Protein AF-A0A5C6ZAQ6-F1 (afdb_monomer)

Foldseek 3Di:
DDPLLVVLVVCVVVLNLVSSCVSLVPPPDPSSVVSPVSSVVSVVD

pLDDT: mean 84.48, std 6.37, range [58.38, 89.81]

Structure (mmCIF, N/CA/C/O backbone):
data_AF-A0A5C6ZAQ6-F1
#
_entry.id   AF-A0A5C6ZAQ6-F1
#
loop_
_atom_site.group_PDB
_atom_site.id
_atom_site.type_symbol
_atom_site.label_atom_id
_atom_site.label_alt_id
_atom_site.label_comp_id
_atom_site.label_asym_id
_atom_site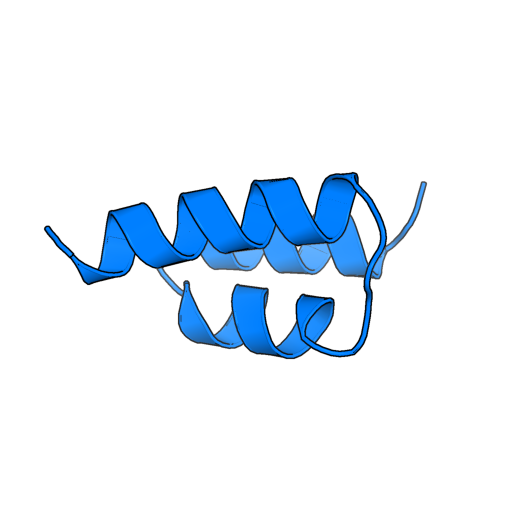.label_entity_id
_atom_site.label_seq_id
_atom_site.pdbx_PDB_ins_code
_atom_site.Cartn_x
_atom_site.Cartn_y
_atom_site.Cartn_z
_atom_site.occupancy
_atom_site.B_iso_or_equiv
_atom_site.auth_seq_id
_atom_site.auth_comp_id
_atom_site.auth_asym_id
_atom_site.auth_atom_id
_atom_site.pdbx_PDB_model_num
ATOM 1 N N . MET A 1 1 ? 6.242 7.376 -18.530 1.00 58.47 1 MET A N 1
ATOM 2 C CA . MET A 1 1 ? 5.501 7.499 -17.256 1.00 58.47 1 MET A CA 1
ATOM 3 C C . MET A 1 1 ? 4.769 6.187 -17.028 1.00 58.47 1 MET A C 1
ATOM 5 O O . MET A 1 1 ? 4.030 5.778 -17.914 1.00 58.47 1 MET A O 1
ATOM 9 N N . ASP A 1 2 ? 5.031 5.492 -15.926 1.00 79.38 2 ASP A N 1
ATOM 10 C CA . ASP A 1 2 ? 4.563 4.117 -15.718 1.00 79.38 2 ASP A CA 1
ATOM 11 C C . ASP A 1 2 ? 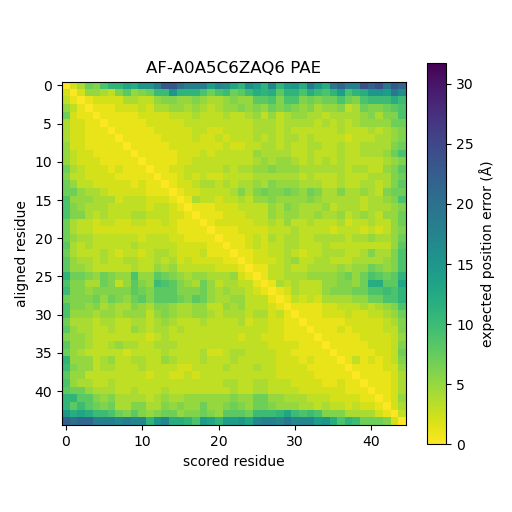3.096 4.105 -15.243 1.00 79.38 2 ASP A C 1
ATOM 13 O O . ASP A 1 2 ? 2.767 4.610 -14.166 1.00 79.38 2 ASP A O 1
ATOM 17 N N . ALA A 1 3 ? 2.188 3.604 -16.084 1.00 81.94 3 ALA A N 1
ATOM 18 C CA . ALA A 1 3 ? 0.741 3.714 -15.875 1.00 81.94 3 ALA A CA 1
ATOM 19 C C . ALA A 1 3 ? 0.262 3.039 -14.575 1.00 81.94 3 ALA A C 1
ATOM 21 O O . ALA A 1 3 ? -0.698 3.503 -13.955 1.00 81.94 3 ALA A O 1
ATOM 22 N N . LEU A 1 4 ? 0.960 1.989 -14.127 1.00 82.00 4 LEU A N 1
ATOM 23 C CA . LEU A 1 4 ? 0.640 1.255 -12.900 1.00 82.00 4 LEU A CA 1
ATOM 24 C C . LEU A 1 4 ? 0.897 2.085 -11.637 1.00 82.00 4 LEU A C 1
ATOM 26 O O . LEU A 1 4 ? 0.091 2.047 -10.709 1.00 82.00 4 LEU A O 1
ATOM 30 N N . ILE A 1 5 ? 1.967 2.885 -11.622 1.00 84.88 5 ILE A N 1
ATOM 31 C CA . ILE A 1 5 ? 2.310 3.765 -10.494 1.00 84.88 5 ILE A CA 1
ATOM 32 C C . ILE A 1 5 ? 1.271 4.876 -10.343 1.00 84.88 5 ILE A C 1
ATOM 34 O O . ILE A 1 5 ? 0.820 5.155 -9.236 1.00 84.88 5 ILE A O 1
ATOM 38 N N . ASN A 1 6 ? 0.823 5.465 -11.455 1.00 88.00 6 ASN A N 1
ATOM 39 C CA . ASN A 1 6 ? -0.214 6.498 -11.420 1.00 88.00 6 ASN A CA 1
ATOM 40 C C . ASN A 1 6 ? -1.572 5.934 -10.956 1.00 88.00 6 ASN A C 1
ATOM 42 O O . ASN A 1 6 ? -2.295 6.575 -10.195 1.00 88.00 6 ASN A O 1
ATOM 46 N N . ALA A 1 7 ? -1.906 4.704 -11.364 1.00 88.38 7 ALA A N 1
ATOM 47 C CA . ALA A 1 7 ? -3.102 4.013 -10.888 1.00 88.38 7 ALA A CA 1
ATOM 48 C C . ALA A 1 7 ? -3.030 3.695 -9.384 1.00 88.38 7 ALA A C 1
ATOM 50 O O . ALA A 1 7 ? -4.010 3.898 -8.670 1.00 88.38 7 ALA A O 1
ATOM 51 N N . ALA A 1 8 ? -1.873 3.248 -8.888 1.00 87.44 8 ALA A N 1
ATOM 52 C CA . ALA A 1 8 ? -1.656 3.003 -7.464 1.00 87.44 8 ALA A CA 1
ATOM 53 C C . ALA A 1 8 ? -1.733 4.298 -6.637 1.00 87.44 8 ALA A C 1
ATOM 55 O O . ALA A 1 8 ? -2.404 4.324 -5.608 1.00 87.44 8 ALA A O 1
ATOM 56 N N . ALA A 1 9 ? -1.133 5.391 -7.119 1.00 87.19 9 ALA A N 1
ATOM 57 C CA . ALA A 1 9 ? -1.213 6.701 -6.474 1.00 87.19 9 ALA A CA 1
ATOM 58 C C . ALA A 1 9 ? -2.658 7.224 -6.392 1.00 87.19 9 ALA A C 1
ATOM 60 O O . ALA A 1 9 ? -3.071 7.737 -5.355 1.00 87.19 9 ALA A O 1
ATOM 61 N N . ARG A 1 10 ? -3.460 7.040 -7.451 1.00 87.81 10 ARG A N 1
ATOM 62 C CA . ARG A 1 10 ? -4.895 7.372 -7.421 1.00 87.81 10 ARG A CA 1
ATOM 63 C C . ARG A 1 10 ? -5.693 6.508 -6.452 1.00 87.81 10 ARG A C 1
ATOM 65 O O . ARG A 1 10 ? -6.566 7.046 -5.784 1.00 87.81 10 ARG A O 1
ATOM 72 N N . CYS A 1 11 ? -5.401 5.210 -6.357 1.00 87.88 11 CYS A N 1
ATOM 73 C CA . CYS A 1 11 ? -6.045 4.348 -5.363 1.00 87.88 11 CYS A CA 1
ATOM 74 C C . CYS A 1 11 ? -5.735 4.821 -3.942 1.00 87.88 11 CYS A C 1
ATOM 76 O O . CYS A 1 11 ? -6.655 4.972 -3.148 1.00 87.88 11 CYS A O 1
ATOM 78 N N . LEU A 1 12 ? -4.476 5.172 -3.658 1.00 85.25 12 LEU A N 1
ATOM 79 C CA . LEU A 1 12 ? -4.097 5.744 -2.364 1.00 85.25 12 LEU A CA 1
ATOM 80 C C . LEU A 1 12 ? -4.830 7.045 -2.047 1.00 85.25 12 LEU A C 1
ATOM 82 O O . LEU A 1 12 ? -5.342 7.194 -0.943 1.00 85.25 12 LEU A O 1
ATOM 86 N N . ALA A 1 13 ? -4.920 7.953 -3.020 1.00 87.00 13 ALA A N 1
ATOM 87 C CA . ALA A 1 13 ? -5.638 9.216 -2.865 1.00 87.00 13 ALA A CA 1
ATOM 88 C C . ALA A 1 13 ? -7.155 9.031 -2.676 1.00 87.00 13 ALA A C 1
ATOM 90 O O . ALA A 1 13 ? -7.810 9.895 -2.102 1.00 87.00 13 ALA A O 1
ATOM 91 N N . ALA A 1 14 ? -7.715 7.915 -3.146 1.00 87.81 14 ALA A N 1
ATOM 92 C CA . ALA A 1 14 ? -9.110 7.542 -2.928 1.00 87.81 14 ALA A CA 1
ATOM 93 C C . ALA A 1 14 ? -9.347 6.805 -1.591 1.00 87.81 14 ALA A C 1
ATOM 95 O O . ALA A 1 14 ? -10.478 6.408 -1.322 1.00 87.81 14 ALA A O 1
ATOM 96 N N . GLY A 1 15 ? -8.305 6.599 -0.773 1.00 86.88 15 GLY A N 1
ATOM 97 C CA . GLY A 1 15 ? -8.366 5.822 0.474 1.00 86.88 15 GLY A CA 1
ATOM 98 C C . GLY A 1 15 ? -8.230 4.307 0.279 1.00 86.88 15 GLY A C 1
ATOM 99 O O . GLY A 1 15 ? -8.241 3.547 1.242 1.00 86.88 15 GLY A O 1
ATOM 100 N N . ASP A 1 16 ? -8.048 3.842 -0.957 1.00 88.00 16 ASP A N 1
ATOM 101 C CA . ASP A 1 16 ? -7.897 2.427 -1.290 1.00 88.00 16 ASP A CA 1
ATOM 102 C C . ASP A 1 16 ? -6.416 2.013 -1.249 1.00 88.00 16 ASP A C 1
ATOM 104 O O . ASP A 1 16 ? -5.755 1.745 -2.260 1.00 88.00 16 ASP A O 1
ATOM 108 N N . ALA A 1 17 ? -5.868 1.986 -0.032 1.00 86.62 17 ALA A N 1
ATOM 109 C CA . ALA A 1 17 ? -4.487 1.579 0.219 1.00 86.62 17 ALA A CA 1
ATOM 110 C C . ALA A 1 17 ? -4.220 0.130 -0.234 1.00 86.62 17 ALA A C 1
ATOM 112 O O . ALA A 1 17 ? -3.156 -0.170 -0.778 1.00 86.62 17 ALA A O 1
ATOM 113 N N . LEU A 1 18 ? -5.206 -0.761 -0.090 1.00 86.06 18 LEU A N 1
ATOM 114 C CA . LEU A 1 18 ? -5.115 -2.169 -0.489 1.00 86.06 18 LEU A CA 1
ATOM 115 C C . LEU A 1 18 ? -4.980 -2.353 -2.008 1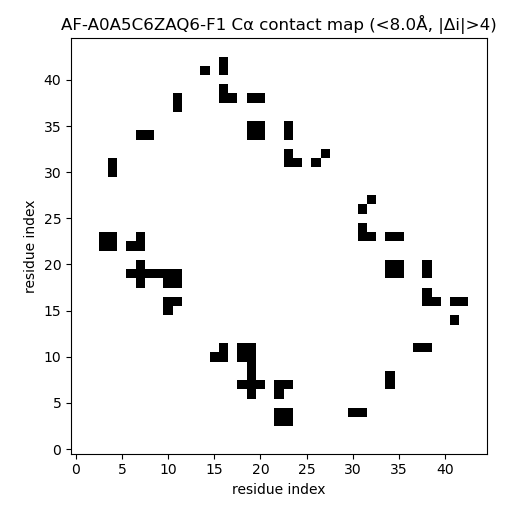.00 86.06 18 LEU A C 1
ATOM 117 O O . LEU A 1 18 ? -4.106 -3.101 -2.452 1.00 86.06 18 LEU A O 1
ATOM 121 N N 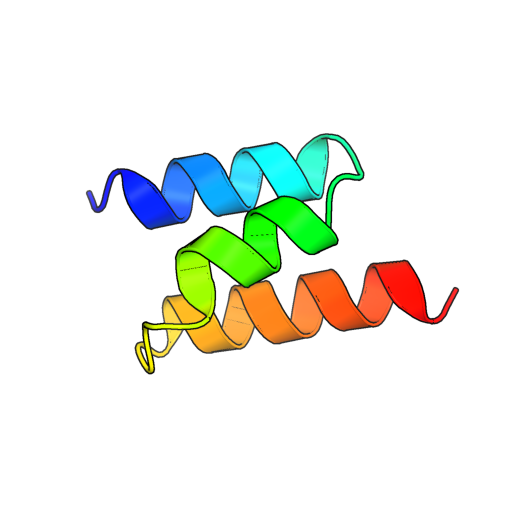. GLY A 1 19 ? -5.773 -1.655 -2.826 1.00 88.31 19 GLY A N 1
ATOM 122 C CA . GLY A 1 19 ? -5.642 -1.748 -4.282 1.00 88.31 19 GLY A CA 1
ATOM 1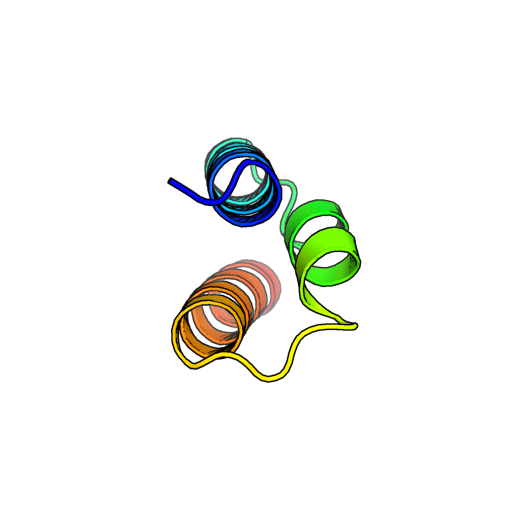23 C C . GLY A 1 19 ? -4.397 -1.042 -4.812 1.00 88.31 19 GLY A C 1
ATOM 124 O O . GLY A 1 19 ? -3.861 -1.439 -5.852 1.00 88.31 19 GLY A O 1
ATOM 125 N N . ALA A 1 20 ? -3.872 -0.032 -4.118 1.00 89.81 20 ALA A N 1
ATOM 126 C CA . ALA A 1 20 ? -2.553 0.504 -4.440 1.00 89.81 20 ALA A CA 1
ATOM 127 C C . ALA A 1 20 ? -1.452 -0.529 -4.173 1.00 89.81 20 ALA A C 1
ATOM 129 O O . ALA A 1 20 ? -0.641 -0.793 -5.062 1.00 89.81 20 ALA A O 1
ATOM 130 N N . LEU A 1 21 ? -1.482 -1.166 -2.996 1.00 85.81 21 LEU A N 1
ATOM 131 C CA . LEU A 1 21 ? -0.562 -2.236 -2.614 1.00 85.81 21 LEU A CA 1
ATOM 132 C C . LEU A 1 21 ? -0.609 -3.399 -3.599 1.00 85.81 21 LEU A C 1
ATOM 134 O O . LEU A 1 21 ? 0.446 -3.840 -4.029 1.00 85.81 21 LEU A O 1
ATOM 138 N N . GLN A 1 22 ? -1.787 -3.851 -4.033 1.00 87.31 22 GLN A N 1
ATOM 139 C CA . GLN A 1 22 ? -1.910 -4.941 -5.006 1.00 87.31 22 GLN A CA 1
ATOM 140 C C . GLN A 1 22 ? -1.201 -4.624 -6.335 1.00 87.31 22 GLN A C 1
ATOM 142 O O . GLN A 1 22 ? -0.545 -5.490 -6.913 1.00 87.31 22 GLN A O 1
ATOM 147 N N . ARG A 1 23 ? -1.293 -3.374 -6.808 1.00 84.19 23 ARG A N 1
ATOM 148 C CA . ARG A 1 23 ? -0.672 -2.938 -8.071 1.00 84.19 23 ARG A CA 1
ATOM 149 C C . ARG A 1 23 ? 0.847 -2.819 -7.987 1.00 84.19 23 ARG A C 1
ATOM 151 O O . ARG A 1 23 ? 1.518 -2.995 -8.999 1.00 84.19 23 ARG A O 1
ATOM 158 N N . VAL A 1 24 ? 1.385 -2.522 -6.804 1.00 86.75 24 VAL A N 1
ATOM 159 C CA . VAL A 1 24 ? 2.833 -2.377 -6.578 1.00 86.75 24 VAL A CA 1
ATOM 160 C C . VAL A 1 24 ? 3.455 -3.579 -5.861 1.00 86.75 24 VAL A C 1
ATOM 162 O O . VAL A 1 24 ? 4.669 -3.639 -5.736 1.00 86.75 24 VAL A O 1
ATOM 165 N N . ALA A 1 25 ? 2.664 -4.564 -5.426 1.00 83.00 25 ALA A N 1
ATOM 166 C CA . ALA A 1 25 ? 3.132 -5.714 -4.648 1.00 83.00 25 ALA A CA 1
ATOM 167 C C . ALA A 1 25 ? 4.128 -6.592 -5.409 1.00 83.00 25 ALA A C 1
ATOM 169 O O . ALA A 1 25 ? 5.014 -7.166 -4.781 1.00 83.00 25 ALA A O 1
ATOM 170 N N . LEU A 1 26 ? 3.976 -6.674 -6.734 1.00 83.06 26 LEU A N 1
ATOM 171 C CA . LEU A 1 26 ? 4.857 -7.416 -7.640 1.00 83.06 26 LEU A CA 1
ATOM 172 C C . LEU A 1 26 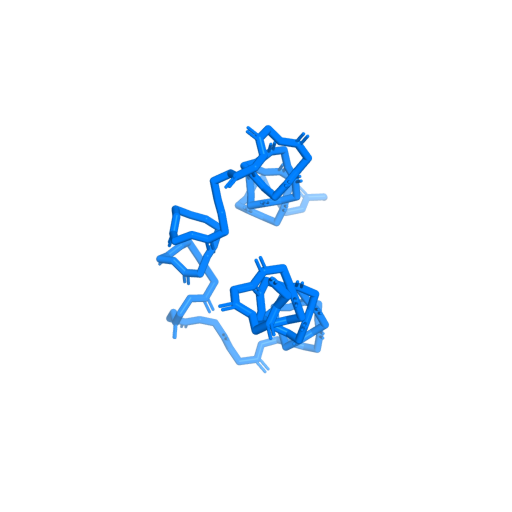? 6.059 -6.587 -8.123 1.00 83.06 26 LEU A C 1
ATOM 174 O O . LEU A 1 26 ? 6.861 -7.093 -8.902 1.00 83.06 26 LEU A O 1
ATOM 178 N N . ARG A 1 27 ? 6.171 -5.313 -7.716 1.00 79.81 27 ARG A N 1
ATOM 179 C CA . ARG A 1 27 ? 7.269 -4.424 -8.109 1.00 79.81 27 ARG A CA 1
ATOM 180 C C . ARG A 1 27 ? 8.125 -4.072 -6.906 1.00 79.81 27 ARG A C 1
ATOM 182 O O . ARG A 1 27 ? 7.631 -3.658 -5.863 1.00 79.81 27 ARG A O 1
ATOM 189 N N . GLU A 1 28 ? 9.426 -4.174 -7.106 1.00 80.19 28 GLU A N 1
ATOM 190 C CA . GLU A 1 28 ? 10.448 -3.846 -6.108 1.00 80.19 28 GLU A CA 1
ATOM 191 C C . GLU A 1 28 ? 11.132 -2.507 -6.431 1.00 80.19 28 GLU A C 1
ATOM 193 O O . GLU A 1 28 ? 12.151 -2.146 -5.850 1.00 80.19 28 GLU A O 1
ATOM 198 N N . ASP A 1 29 ? 10.556 -1.751 -7.371 1.00 86.06 29 ASP A N 1
ATOM 199 C CA . ASP A 1 29 ? 11.039 -0.436 -7.765 1.00 86.06 29 ASP A CA 1
ATOM 200 C C . ASP A 1 29 ? 10.994 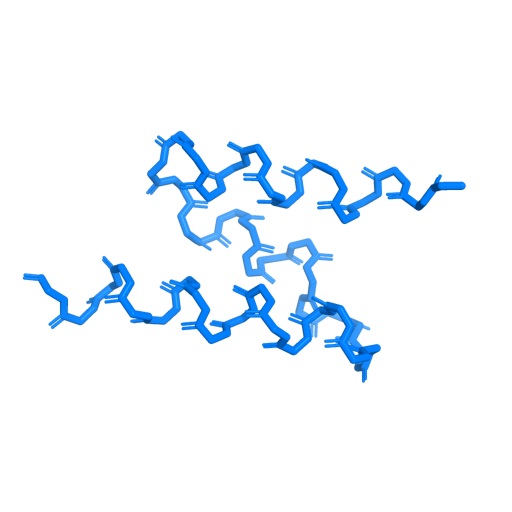0.557 -6.586 1.00 86.06 29 ASP A C 1
ATOM 202 O O . ASP A 1 29 ? 10.053 0.543 -5.783 1.00 86.06 29 ASP A O 1
ATOM 206 N N . PRO A 1 30 ? 11.931 1.517 -6.516 1.00 82.94 30 PRO A N 1
ATOM 207 C CA . PRO A 1 30 ? 11.956 2.522 -5.452 1.00 82.94 30 PRO A CA 1
ATOM 208 C C . PRO A 1 30 ? 10.648 3.331 -5.352 1.00 82.94 30 PRO A C 1
ATOM 210 O O . PRO A 1 30 ? 10.205 3.661 -4.253 1.00 82.94 30 PRO A O 1
ATOM 213 N N . SER A 1 31 ? 9.963 3.593 -6.474 1.00 83.56 31 SER A N 1
ATOM 214 C CA . SER A 1 31 ? 8.639 4.238 -6.466 1.00 83.56 31 SER A CA 1
ATOM 215 C C . SER A 1 31 ? 7.528 3.341 -5.903 1.00 83.56 31 SER A C 1
ATOM 217 O O . SER A 1 31 ? 6.612 3.845 -5.255 1.00 83.56 31 SER A O 1
ATOM 219 N N . ALA A 1 32 ? 7.603 2.025 -6.126 1.00 86.44 32 ALA A N 1
ATOM 220 C CA . ALA A 1 32 ? 6.667 1.054 -5.563 1.00 86.44 32 ALA A CA 1
ATOM 221 C C . ALA A 1 32 ? 6.831 0.959 -4.041 1.00 86.44 32 ALA A C 1
ATOM 223 O O . ALA A 1 32 ? 5.836 0.994 -3.320 1.00 86.44 32 ALA A O 1
ATOM 224 N N . LEU A 1 33 ? 8.076 0.931 -3.553 1.00 88.06 33 LEU A N 1
ATOM 225 C CA . LEU A 1 33 ? 8.397 0.947 -2.122 1.00 88.06 33 LEU A CA 1
ATOM 226 C C . LEU A 1 33 ? 7.892 2.215 -1.421 1.00 88.06 33 LEU A C 1
ATOM 228 O O . LEU A 1 33 ? 7.281 2.114 -0.357 1.00 88.06 33 LEU A O 1
ATOM 232 N N . ALA A 1 34 ? 8.072 3.391 -2.032 1.00 89.69 34 ALA A N 1
ATOM 233 C CA . ALA A 1 34 ? 7.552 4.648 -1.492 1.00 89.69 34 ALA A CA 1
ATOM 234 C C . ALA A 1 34 ? 6.018 4.624 -1.354 1.00 89.69 34 ALA A C 1
ATOM 236 O O . ALA A 1 34 ? 5.485 4.943 -0.292 1.00 89.69 34 ALA A O 1
ATOM 237 N N . LEU A 1 35 ? 5.303 4.174 -2.393 1.00 88.25 35 LEU A N 1
ATOM 238 C CA . LEU A 1 35 ? 3.844 4.014 -2.340 1.00 88.25 35 LEU A CA 1
ATOM 239 C C . LEU A 1 35 ? 3.409 2.967 -1.306 1.00 88.25 35 LEU A C 1
ATOM 241 O O . LEU A 1 35 ? 2.397 3.162 -0.639 1.00 88.25 35 LEU A O 1
ATOM 245 N N . ARG A 1 36 ? 4.180 1.887 -1.130 1.00 87.88 36 ARG A N 1
ATOM 246 C CA . ARG A 1 36 ? 3.931 0.855 -0.112 1.00 87.88 36 ARG A CA 1
ATOM 247 C C . ARG A 1 36 ? 3.975 1.440 1.301 1.00 87.88 36 ARG A C 1
ATOM 249 O O . ARG A 1 36 ? 3.090 1.149 2.098 1.00 87.88 36 ARG A O 1
ATOM 256 N N . GLY A 1 37 ? 4.960 2.295 1.583 1.00 88.75 37 GLY A N 1
ATOM 257 C CA . GLY A 1 37 ? 5.085 2.992 2.865 1.00 88.75 37 GLY A CA 1
ATOM 258 C C . GLY A 1 37 ? 3.925 3.953 3.135 1.00 88.75 37 GLY A C 1
ATOM 259 O O . GLY A 1 37 ? 3.361 3.935 4.225 1.00 88.75 37 GLY A O 1
ATOM 260 N N . ILE A 1 38 ? 3.508 4.726 2.126 1.00 89.31 38 ILE A N 1
ATOM 261 C CA . ILE A 1 38 ? 2.344 5.628 2.228 1.00 89.31 38 ILE A CA 1
ATOM 262 C C . ILE A 1 38 ? 1.060 4.826 2.484 1.00 89.31 38 ILE A C 1
ATOM 264 O O . I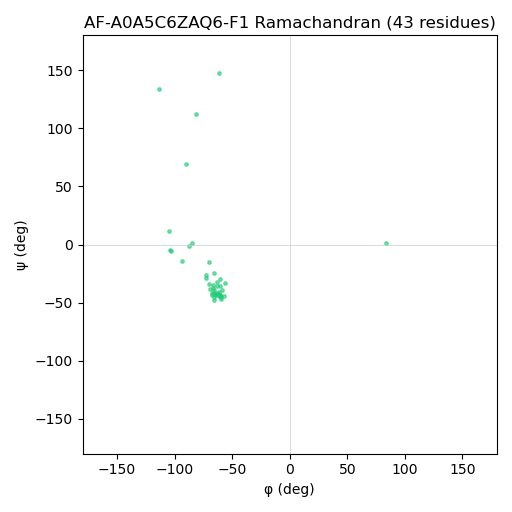LE A 1 38 ? 0.247 5.197 3.325 1.00 89.31 38 ILE A O 1
ATOM 268 N N . ALA A 1 39 ? 0.888 3.700 1.790 1.00 88.31 39 ALA A N 1
ATOM 269 C CA . ALA A 1 39 ? -0.255 2.817 1.983 1.00 88.31 39 ALA A CA 1
ATOM 270 C C . ALA A 1 39 ? -0.307 2.203 3.382 1.00 88.31 39 ALA A C 1
ATOM 272 O O . ALA A 1 39 ? -1.376 2.131 3.974 1.00 88.31 39 ALA A O 1
ATOM 273 N N . MET A 1 40 ? 0.837 1.771 3.912 1.00 86.44 40 MET A N 1
ATOM 274 C CA . MET A 1 40 ? 0.925 1.233 5.269 1.00 86.44 40 MET A CA 1
ATOM 275 C C . MET A 1 40 ? 0.650 2.298 6.334 1.00 86.44 40 MET A C 1
ATOM 277 O O . MET A 1 40 ? 0.020 1.974 7.334 1.00 86.44 40 MET A O 1
ATOM 281 N N . ALA A 1 41 ? 1.061 3.552 6.109 1.00 88.38 41 ALA A N 1
ATOM 282 C CA . ALA A 1 41 ? 0.748 4.659 7.012 1.00 88.38 41 ALA A CA 1
ATOM 283 C C . ALA A 1 41 ? -0.770 4.882 7.136 1.00 88.38 41 ALA A C 1
ATOM 285 O O . ALA A 1 41 ? -1.265 4.956 8.252 1.00 88.38 41 ALA A O 1
ATOM 286 N N . GLN A 1 42 ? -1.510 4.852 6.019 1.00 81.38 42 GLN A N 1
ATOM 287 C CA . GLN A 1 42 ? -2.976 5.001 6.031 1.00 81.38 42 GLN A CA 1
ATOM 288 C C . GLN A 1 42 ? -3.745 3.812 6.635 1.00 81.38 42 GLN A C 1
ATOM 290 O O . GLN A 1 42 ? -4.937 3.930 6.886 1.00 81.38 42 GLN A O 1
ATOM 295 N N . LEU A 1 43 ? -3.114 2.644 6.809 1.00 80.69 43 LEU A N 1
ATOM 296 C CA . LEU A 1 43 ? -3.751 1.461 7.413 1.00 80.69 43 LEU A CA 1
ATOM 297 C C . LEU A 1 43 ? -3.507 1.353 8.927 1.00 80.69 43 LEU A C 1
ATOM 299 O O . LEU A 1 43 ? -4.122 0.509 9.576 1.00 80.69 43 LEU A O 1
ATOM 303 N N . GLY A 1 44 ? -2.554 2.123 9.458 1.00 77.88 44 GLY A N 1
ATOM 304 C CA . GLY A 1 44 ? -2.160 2.102 10.869 1.00 77.88 44 GLY A CA 1
ATOM 305 C C . GLY A 1 44 ? -2.699 3.268 11.702 1.00 77.88 44 GLY A C 1
ATOM 306 O O . GLY A 1 44 ? -2.476 3.268 12.913 1.00 77.88 44 GLY A O 1
ATOM 307 N N . GLU A 1 45 ? -3.367 4.237 11.072 1.00 58.38 45 GLU A N 1
ATOM 308 C CA . GLU A 1 45 ? -4.185 5.283 11.710 1.00 58.38 45 GLU A CA 1
ATOM 309 C C . GLU A 1 45 ? -5.664 4.872 11.769 1.00 58.38 45 GLU A C 1
ATOM 311 O O . GLU A 1 45 ? -6.311 5.193 12.793 1.00 58.38 45 GLU A O 1
#

Mean predicted aligned error: 4.23 Å

Secondary structure (DSSP, 8-state):
--HHHHHHHHHHHTT-HH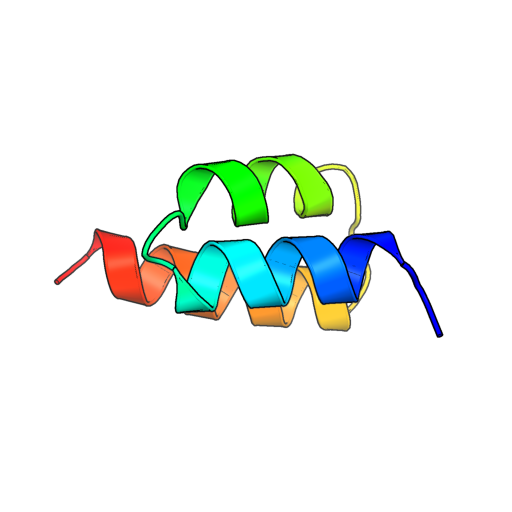HHHHHHTT--SHHHHHHHHHHHHHHH-

Solvent-accessible surface area (backbone atoms only — not comparable to full-atom values): 2592 Å² total; per-residue (Å²): 132,65,68,60,59,57,50,21,52,51,28,41,75,70,69,35,30,66,64,16,39,63,64,29,67,89,44,88,46,74,70,33,51,53,51,45,52,56,29,51,54,71,73,74,112

Sequence (45 aa):
MDALINAAARCLAAGDALGALQRVALREDPSALALRGIAMAQLGE

Radius of gyration: 9.27 Å; Cα contacts (8 Å, |Δi|>4): 45; chains: 1; bounding box: 21×17×29 Å